Protein AF-A0A2R7MCJ6-F1 (afdb_monomer_lite)

Sequence (153 aa):
MKRLNHRNILYGIASLTLVSCAVPKVTELKKAQELPEEIIKADKNKSPDEFQQINLKAYFTDPNLLELFDKVVQANPDFQIAQQRVEIANSFLQRSKMDLLPSLEVGVEASGNRYGKYTMEGVGNYDTNLSPNITENQKINRDFTPNYWVGAR

Foldseek 3Di:
DPDDDVVVVVVVVVVVVVPPDDDPDPDPDPPDDDDPPPPDPPVPPDDPPPPPDDDPVVVDPDPVVVVVVVVCVVPPVVVVVVVVVVVVVVVVVVVVVCVPDDDKAWDKDKDKDADDCPDPVNVVLVVVQVDPPDDPVPRDDHGMGMDIDTDMD

Structure (mmCIF, N/CA/C/O backbone):
data_AF-A0A2R7MCJ6-F1
#
_entry.id   AF-A0A2R7MCJ6-F1
#
loop_
_atom_site.group_PDB
_atom_site.id
_atom_site.type_symbol
_atom_site.label_atom_id
_atom_site.label_alt_id
_atom_site.label_comp_id
_atom_site.label_asym_id
_atom_site.label_entity_id
_atom_site.label_seq_id
_atom_site.pdbx_PDB_ins_code
_atom_site.Cartn_x
_atom_site.Cartn_y
_atom_site.Cartn_z
_atom_site.occupancy
_atom_site.B_iso_or_equiv
_atom_site.auth_seq_id
_atom_site.auth_comp_id
_atom_site.auth_asym_id
_atom_site.auth_atom_id
_atom_site.pdbx_PDB_model_num
ATOM 1 N N . MET A 1 1 ? 37.239 -23.305 -22.177 1.00 46.19 1 MET A N 1
ATOM 2 C CA . MET A 1 1 ? 36.039 -22.844 -21.443 1.00 46.19 1 MET A CA 1
ATOM 3 C C . MET A 1 1 ? 35.765 -23.819 -20.301 1.00 46.19 1 MET A C 1
ATOM 5 O O . MET A 1 1 ? 35.375 -24.950 -20.566 1.00 46.19 1 MET A O 1
ATOM 9 N N . LYS A 1 2 ? 36.097 -23.455 -19.051 1.00 52.88 2 LYS A N 1
ATOM 10 C CA . LYS A 1 2 ? 35.897 -24.333 -17.881 1.00 52.88 2 LYS A CA 1
ATOM 11 C C . LYS A 1 2 ? 34.391 -24.493 -17.647 1.00 52.88 2 LYS A C 1
ATOM 13 O O . LYS A 1 2 ? 33.700 -23.494 -17.479 1.00 52.88 2 LYS A O 1
ATOM 18 N N . ARG A 1 3 ? 33.895 -25.735 -17.681 1.00 55.94 3 ARG A N 1
ATOM 19 C CA . ARG A 1 3 ? 32.492 -26.068 -17.395 1.00 55.94 3 ARG A CA 1
ATOM 20 C C . ARG A 1 3 ? 32.178 -25.625 -15.969 1.00 55.94 3 ARG A C 1
ATOM 22 O O . ARG A 1 3 ? 32.756 -26.143 -15.016 1.00 55.94 3 ARG A O 1
ATOM 29 N N . LEU A 1 4 ? 31.326 -24.618 -15.842 1.00 62.06 4 LEU A N 1
ATOM 30 C CA . LEU A 1 4 ? 30.935 -24.057 -14.561 1.00 62.06 4 LEU A CA 1
ATOM 31 C C . LEU A 1 4 ? 29.973 -25.047 -13.887 1.00 62.06 4 LEU A C 1
ATOM 33 O O . LEU A 1 4 ? 28.892 -25.319 -14.400 1.00 62.06 4 LEU A O 1
ATOM 37 N N . ASN A 1 5 ? 30.393 -25.649 -12.773 1.00 70.94 5 ASN A N 1
ATOM 38 C CA . ASN A 1 5 ? 29.605 -26.661 -12.069 1.00 70.94 5 ASN A CA 1
ATOM 39 C C . ASN A 1 5 ? 28.404 -25.997 -11.372 1.00 70.94 5 ASN A C 1
ATOM 41 O O . ASN A 1 5 ? 28.521 -25.530 -10.239 1.00 70.94 5 ASN A O 1
ATOM 45 N N . HIS A 1 6 ? 27.242 -25.987 -12.032 1.00 76.12 6 HIS A N 1
ATOM 46 C CA . HIS A 1 6 ? 25.985 -25.412 -11.524 1.00 76.12 6 HIS A CA 1
ATOM 47 C C . HIS A 1 6 ? 25.604 -25.904 -10.120 1.00 76.12 6 HIS A C 1
ATOM 49 O O . HIS A 1 6 ? 25.033 -25.157 -9.330 1.00 76.12 6 HIS A O 1
ATOM 55 N N . ARG A 1 7 ? 26.003 -27.132 -9.771 1.00 75.38 7 ARG A N 1
ATOM 56 C CA . ARG A 1 7 ? 25.802 -27.713 -8.441 1.00 75.38 7 ARG A CA 1
ATOM 57 C C . ARG A 1 7 ? 26.527 -26.931 -7.335 1.00 75.38 7 ARG A C 1
ATOM 59 O O . ARG A 1 7 ? 25.962 -26.715 -6.274 1.00 75.38 7 ARG A O 1
ATOM 66 N N . ASN A 1 8 ? 27.737 -26.438 -7.602 1.00 77.94 8 ASN A N 1
ATOM 67 C CA . ASN A 1 8 ? 28.513 -25.656 -6.634 1.00 77.94 8 ASN A CA 1
ATOM 68 C C . ASN A 1 8 ? 27.971 -24.224 -6.488 1.00 77.94 8 ASN A C 1
ATOM 70 O O . ASN A 1 8 ? 28.065 -23.643 -5.413 1.00 77.94 8 ASN A O 1
ATOM 74 N N . ILE A 1 9 ? 27.363 -23.677 -7.547 1.00 81.00 9 ILE A N 1
ATOM 75 C CA . ILE A 1 9 ? 26.685 -22.371 -7.512 1.00 81.00 9 ILE A CA 1
ATOM 76 C C . ILE A 1 9 ? 25.406 -22.457 -6.678 1.00 81.00 9 ILE A C 1
ATOM 78 O O . ILE A 1 9 ? 25.176 -21.599 -5.832 1.00 81.00 9 ILE A O 1
ATOM 82 N N . LEU A 1 10 ? 24.616 -23.520 -6.860 1.00 81.06 10 LEU A N 1
ATOM 83 C CA . LEU A 1 10 ? 23.423 -23.789 -6.051 1.00 81.06 10 LEU A CA 1
ATOM 84 C C . LEU A 1 10 ? 23.751 -23.889 -4.556 1.00 81.06 10 LEU A C 1
ATOM 86 O O . LEU A 1 10 ? 23.068 -23.272 -3.741 1.00 81.06 10 LEU A O 1
ATOM 90 N N . TYR A 1 11 ? 24.828 -24.594 -4.192 1.00 83.94 11 TYR A N 1
ATOM 91 C CA . TYR A 1 11 ? 25.283 -24.650 -2.799 1.00 83.94 11 TYR A CA 1
ATOM 92 C C . TYR A 1 11 ? 25.781 -23.292 -2.279 1.00 83.94 11 TYR A C 1
ATOM 94 O O . TYR A 1 11 ? 25.524 -22.954 -1.125 1.00 83.94 11 TYR A O 1
ATOM 102 N N . GLY A 1 12 ? 26.432 -22.488 -3.125 1.00 83.50 12 GLY A N 1
ATOM 103 C CA . GLY A 1 12 ? 26.842 -21.124 -2.782 1.00 83.50 12 GLY A CA 1
ATOM 104 C C . GLY A 1 12 ? 25.652 -20.212 -2.466 1.00 83.50 12 GLY A C 1
ATOM 105 O O . GLY A 1 12 ? 25.641 -19.568 -1.418 1.00 83.50 12 GLY A O 1
ATOM 106 N N . ILE A 1 13 ? 24.619 -20.219 -3.315 1.00 79.94 13 ILE A N 1
ATOM 107 C CA . ILE A 1 13 ? 23.389 -19.431 -3.123 1.00 79.94 13 ILE A CA 1
ATOM 108 C C . ILE A 1 13 ? 22.657 -19.858 -1.843 1.00 79.94 13 ILE A C 1
ATOM 110 O O . ILE A 1 13 ? 22.286 -19.002 -1.044 1.00 79.94 13 ILE A O 1
ATOM 114 N N . ALA A 1 14 ? 22.528 -21.166 -1.597 1.00 79.31 14 ALA A N 1
ATOM 115 C CA . ALA A 1 14 ? 21.901 -21.694 -0.382 1.00 79.31 14 ALA A CA 1
ATOM 116 C C . ALA A 1 14 ? 22.659 -21.312 0.906 1.00 79.31 14 ALA A C 1
ATOM 118 O O . ALA A 1 14 ? 22.048 -21.097 1.951 1.00 79.31 14 ALA A O 1
ATOM 119 N N . SER A 1 15 ? 23.991 -21.197 0.844 1.00 76.94 15 SER A N 1
ATOM 120 C CA . SER A 1 15 ? 24.794 -20.752 1.991 1.00 76.94 15 SER A CA 1
ATOM 121 C C . SER A 1 15 ? 24.629 -19.254 2.285 1.00 76.94 15 SER A C 1
ATOM 123 O O . SER A 1 15 ? 24.600 -18.857 3.448 1.00 76.94 15 SER A O 1
ATOM 125 N N . LEU A 1 16 ? 24.445 -18.425 1.250 1.00 72.25 16 LEU A N 1
ATOM 126 C CA . LEU A 1 16 ? 24.307 -16.972 1.387 1.00 72.25 16 LEU A CA 1
ATOM 127 C C . LEU A 1 16 ? 22.945 -16.563 1.976 1.00 72.25 16 LEU A C 1
ATOM 129 O O . LEU A 1 16 ? 22.861 -15.580 2.710 1.00 72.25 16 LEU A O 1
ATOM 133 N N . THR A 1 17 ? 21.893 -17.355 1.739 1.00 69.62 17 THR A N 1
ATOM 134 C CA . THR A 1 17 ? 20.560 -17.142 2.334 1.00 69.62 17 THR A CA 1
ATOM 135 C C . THR A 1 17 ? 20.502 -17.399 3.842 1.00 69.62 17 THR A C 1
ATOM 137 O O . THR A 1 17 ? 19.565 -16.952 4.495 1.00 69.62 17 THR A O 1
ATOM 140 N N . LEU A 1 18 ? 21.492 -18.086 4.424 1.00 65.50 18 LEU A N 1
ATOM 141 C CA . LEU A 1 18 ? 21.499 -18.415 5.857 1.00 65.50 18 LEU A CA 1
ATOM 142 C C . LEU A 1 18 ? 22.058 -17.290 6.749 1.00 65.50 18 LEU A C 1
ATOM 144 O O . LEU A 1 18 ? 21.922 -17.369 7.966 1.00 65.50 18 LEU A O 1
ATOM 148 N N . VAL A 1 19 ? 22.665 -16.240 6.176 1.00 63.75 19 VAL A N 1
ATOM 149 C CA . VAL A 1 19 ? 23.389 -15.200 6.943 1.00 63.75 19 VAL A CA 1
ATOM 150 C C . VAL A 1 19 ? 22.628 -13.867 7.047 1.00 63.75 19 VAL A C 1
ATOM 152 O O . VAL A 1 19 ? 22.966 -13.040 7.887 1.00 63.75 19 VAL A O 1
ATOM 155 N N . SER A 1 20 ? 21.562 -13.630 6.270 1.00 56.53 20 SER A N 1
ATOM 156 C CA . SER A 1 20 ? 20.889 -12.313 6.244 1.00 56.53 20 SER A CA 1
ATOM 157 C C . SER A 1 20 ? 19.784 -12.111 7.296 1.00 56.53 20 SER A C 1
ATOM 159 O O . SER A 1 20 ? 18.983 -11.182 7.175 1.00 56.53 20 SER A O 1
ATOM 161 N N . CYS A 1 21 ? 19.695 -12.962 8.320 1.00 69.56 21 CYS A N 1
ATOM 162 C CA . CYS A 1 21 ? 18.609 -12.896 9.298 1.00 69.56 21 CYS A CA 1
ATOM 163 C C . CYS A 1 21 ? 18.918 -11.870 10.405 1.00 69.56 21 CYS A C 1
ATOM 165 O O . CYS A 1 21 ? 19.447 -12.209 11.463 1.00 69.56 21 CYS A O 1
ATOM 167 N N . ALA A 1 22 ? 18.600 -10.598 10.160 1.00 68.69 22 ALA A N 1
ATOM 168 C CA . ALA A 1 22 ? 18.532 -9.591 11.214 1.00 68.69 22 ALA A CA 1
ATOM 169 C C . ALA A 1 22 ? 17.131 -9.622 11.844 1.00 68.69 22 ALA A C 1
ATOM 171 O O . ALA A 1 22 ? 16.138 -9.301 11.193 1.00 68.69 22 ALA A O 1
ATOM 172 N N . VAL A 1 23 ? 17.044 -10.024 13.113 1.00 70.50 23 VAL A N 1
ATOM 173 C CA . VAL A 1 23 ? 15.777 -10.052 13.856 1.00 70.50 23 VAL A CA 1
ATOM 174 C C . VAL A 1 23 ? 15.420 -8.622 14.282 1.00 70.50 23 VAL A C 1
ATOM 176 O O . VAL A 1 23 ? 16.273 -7.943 14.866 1.00 70.50 23 VAL A O 1
ATOM 179 N N . PRO A 1 24 ? 14.190 -8.138 14.024 1.00 68.75 24 PRO A N 1
ATOM 180 C CA . PRO A 1 24 ? 13.755 -6.843 14.527 1.00 68.75 24 PRO A CA 1
ATOM 181 C C . PRO A 1 24 ? 13.841 -6.843 16.056 1.00 68.75 24 PRO A C 1
ATOM 183 O O . PRO A 1 24 ? 13.246 -7.689 16.726 1.00 68.75 24 PRO A O 1
ATOM 186 N N . LYS A 1 25 ? 14.611 -5.906 16.620 1.00 71.81 25 LYS A N 1
ATOM 187 C CA . LYS A 1 25 ? 14.677 -5.720 18.072 1.00 71.81 25 LYS A CA 1
ATOM 188 C C . LYS A 1 25 ? 13.289 -5.322 18.559 1.00 71.81 25 LYS A C 1
ATOM 190 O O . LYS A 1 25 ? 12.754 -4.303 18.129 1.00 71.81 25 LYS A O 1
ATOM 195 N N . VAL A 1 26 ? 12.722 -6.139 19.441 1.00 67.00 26 VAL A N 1
ATOM 196 C CA . VAL A 1 26 ? 11.459 -5.848 20.118 1.00 67.00 26 VAL A CA 1
ATOM 197 C C . VAL A 1 26 ? 11.664 -4.558 20.904 1.00 67.00 26 VAL A C 1
ATOM 199 O O . VAL A 1 26 ? 12.445 -4.518 21.851 1.00 67.00 26 VAL A O 1
ATOM 202 N N . THR A 1 27 ? 11.024 -3.479 20.464 1.00 66.69 27 THR A N 1
ATOM 203 C CA . THR A 1 27 ? 10.960 -2.235 21.228 1.00 66.69 27 THR A CA 1
ATOM 204 C C . THR A 1 27 ? 10.269 -2.537 22.549 1.00 66.69 27 THR A C 1
ATOM 206 O O . THR A 1 27 ? 9.136 -3.023 22.535 1.00 66.69 27 THR A O 1
ATOM 209 N N . GLU A 1 28 ? 10.941 -2.276 23.672 1.00 73.12 28 GLU A N 1
ATOM 210 C CA . GLU A 1 28 ? 10.307 -2.321 24.988 1.00 73.12 28 GLU A CA 1
ATOM 211 C C . GLU A 1 28 ? 9.022 -1.492 24.936 1.00 73.12 28 GLU A C 1
ATOM 213 O O . GLU A 1 28 ? 9.025 -0.341 24.486 1.00 73.12 28 GLU A O 1
ATOM 218 N N . LEU A 1 29 ? 7.904 -2.102 25.340 1.00 71.25 29 LEU A N 1
ATOM 219 C CA . LEU A 1 29 ? 6.642 -1.391 25.498 1.00 71.25 29 LEU A CA 1
ATOM 220 C C . LEU A 1 29 ? 6.923 -0.171 26.371 1.00 71.25 29 LEU A C 1
ATOM 222 O O . LEU A 1 29 ? 7.462 -0.316 27.467 1.00 71.25 29 LEU A O 1
ATOM 226 N N . LYS A 1 30 ? 6.607 1.025 25.863 1.00 72.56 30 LYS A N 1
ATOM 227 C CA . LYS A 1 30 ? 6.848 2.290 26.559 1.00 72.56 30 LYS A CA 1
ATOM 228 C C . LYS A 1 30 ? 6.250 2.188 27.964 1.00 72.56 30 LYS A C 1
ATOM 230 O O . LYS A 1 30 ? 5.029 2.237 28.103 1.00 72.56 30 LYS A O 1
ATOM 235 N N . LYS A 1 31 ? 7.101 2.005 28.984 1.00 74.44 31 LYS A N 1
ATOM 236 C CA . LYS A 1 31 ? 6.668 1.901 30.380 1.00 74.44 31 LYS A CA 1
ATOM 237 C C . LYS A 1 31 ? 5.871 3.166 30.690 1.00 74.44 31 LYS A C 1
ATOM 239 O O . LYS A 1 31 ? 6.366 4.274 30.465 1.00 74.44 31 LYS A O 1
ATOM 244 N N . ALA A 1 32 ? 4.616 2.998 31.102 1.00 73.44 32 ALA A N 1
ATOM 245 C CA . ALA A 1 32 ? 3.768 4.124 31.458 1.00 73.44 32 ALA A CA 1
ATOM 246 C C . ALA A 1 32 ? 4.462 4.926 32.563 1.00 73.44 32 ALA A C 1
ATOM 248 O O . ALA A 1 32 ? 5.075 4.355 33.467 1.00 73.44 32 ALA A O 1
ATOM 249 N N . GLN A 1 33 ? 4.405 6.249 32.452 1.00 74.81 33 GLN A N 1
ATOM 250 C CA . GLN A 1 33 ? 4.944 7.122 33.480 1.00 74.81 33 GLN A CA 1
ATOM 251 C C . GLN A 1 33 ? 4.144 6.900 34.766 1.00 74.81 33 GLN A C 1
ATOM 253 O O . GLN A 1 33 ? 2.913 6.891 34.730 1.00 74.81 33 GLN A O 1
ATOM 258 N N . GLU A 1 34 ? 4.846 6.674 35.874 1.00 75.25 34 GLU A N 1
ATOM 259 C CA . GLU A 1 34 ? 4.222 6.431 37.172 1.00 75.25 34 GLU A CA 1
ATOM 260 C C . GLU A 1 34 ? 3.459 7.702 37.582 1.00 75.25 34 GLU A C 1
ATOM 262 O O . GLU A 1 34 ? 4.024 8.797 37.654 1.00 75.25 34 GLU A O 1
ATOM 267 N N . LEU A 1 35 ? 2.139 7.569 37.730 1.00 71.94 35 LEU A N 1
ATOM 268 C CA . LEU A 1 35 ? 1.265 8.651 38.175 1.00 71.94 35 LEU A CA 1
ATOM 269 C C . LEU A 1 35 ? 1.523 8.918 39.668 1.00 71.94 35 LEU A C 1
ATOM 271 O O . LEU A 1 35 ? 1.776 7.968 40.409 1.00 71.94 35 LEU A O 1
ATOM 275 N N . PRO A 1 36 ? 1.430 10.173 40.140 1.00 75.38 36 PRO A N 1
ATOM 276 C CA . PRO A 1 36 ? 1.543 10.474 41.563 1.00 75.38 36 PRO A CA 1
ATOM 277 C C . PRO A 1 36 ? 0.480 9.722 42.376 1.00 75.38 36 PRO A C 1
ATOM 279 O O . PRO A 1 36 ? -0.711 9.809 42.070 1.00 75.38 36 PRO A O 1
ATOM 282 N N . GLU A 1 37 ? 0.904 9.033 43.438 1.00 65.25 37 GLU A N 1
ATOM 283 C CA . GLU A 1 37 ? 0.039 8.200 44.292 1.00 65.25 37 GLU A CA 1
ATOM 284 C C . GLU A 1 37 ? -1.077 8.993 45.005 1.00 65.25 37 GLU A C 1
ATOM 286 O O . GLU A 1 37 ? -2.066 8.419 45.452 1.00 65.25 37 GLU A O 1
ATOM 291 N N . GLU A 1 38 ? -0.960 10.322 45.095 1.00 64.50 38 GLU A N 1
ATOM 292 C CA . GLU A 1 38 ? -1.875 11.171 45.870 1.00 64.50 38 GLU A CA 1
ATOM 293 C C . GLU A 1 38 ? -3.158 11.610 45.143 1.00 64.50 38 GLU A C 1
ATOM 295 O O . GLU A 1 38 ? -4.090 12.079 45.799 1.00 64.50 38 GLU A O 1
ATOM 300 N N . ILE A 1 39 ? -3.256 11.481 43.813 1.00 59.44 39 ILE A N 1
ATOM 301 C CA . ILE A 1 39 ? -4.377 12.083 43.057 1.00 59.44 39 ILE A CA 1
ATOM 302 C C . ILE A 1 39 ? -5.672 11.263 43.188 1.00 59.44 39 ILE A C 1
ATOM 304 O O . ILE A 1 39 ? -6.773 11.793 43.037 1.00 59.44 39 ILE A O 1
ATOM 308 N N . ILE A 1 40 ? -5.569 9.982 43.543 1.00 56.97 40 ILE A N 1
ATOM 309 C CA . ILE A 1 40 ? -6.720 9.116 43.781 1.00 56.97 40 ILE A CA 1
ATOM 310 C C . ILE A 1 40 ? -6.539 8.537 45.179 1.00 56.97 40 ILE A C 1
ATOM 312 O O . ILE A 1 40 ? -5.705 7.662 45.385 1.00 56.97 40 ILE A O 1
ATOM 316 N N . LYS A 1 41 ? -7.350 8.978 46.151 1.00 57.28 41 LYS A N 1
ATOM 317 C CA . LYS A 1 41 ? -7.621 8.173 47.354 1.00 57.28 41 LYS A CA 1
ATOM 318 C C . LYS A 1 41 ? -8.393 6.932 46.903 1.00 57.28 41 LYS A C 1
ATOM 320 O O . LYS A 1 41 ? -9.601 6.840 47.093 1.00 57.28 41 LYS A O 1
ATOM 325 N N . ALA A 1 42 ? -7.706 6.033 46.207 1.00 53.72 42 ALA A N 1
ATOM 326 C CA . ALA A 1 42 ? -8.228 4.742 45.836 1.00 53.72 42 ALA A CA 1
ATOM 327 C C . ALA A 1 42 ? -8.469 4.007 47.148 1.00 53.72 42 ALA A C 1
ATOM 329 O O . ALA A 1 42 ? -7.595 3.943 48.017 1.00 53.72 42 ALA A O 1
ATOM 330 N N . ASP A 1 43 ? -9.697 3.537 47.316 1.00 56.72 43 ASP A N 1
ATOM 331 C CA . ASP A 1 43 ? -10.059 2.656 48.408 1.00 56.72 43 ASP A CA 1
ATOM 332 C C . ASP A 1 43 ? -9.031 1.515 48.433 1.00 56.72 43 ASP A C 1
ATOM 334 O O . ASP A 1 43 ? -8.903 0.780 47.452 1.00 56.72 43 ASP A O 1
ATOM 338 N N . LYS A 1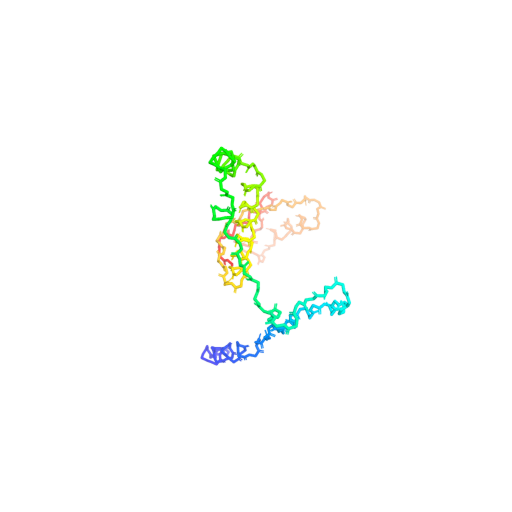 44 ? -8.243 1.400 49.512 1.00 56.62 44 LYS A N 1
ATOM 339 C CA . LYS A 1 44 ? -7.093 0.472 49.607 1.00 56.62 44 LYS A CA 1
ATOM 340 C C . LYS A 1 44 ? -7.489 -1.005 49.443 1.00 56.62 44 LYS A C 1
ATOM 342 O O . LYS A 1 44 ? -6.624 -1.871 49.384 1.00 56.62 44 LYS A O 1
ATOM 347 N N . ASN A 1 45 ? -8.792 -1.270 49.380 1.00 56.69 45 ASN A N 1
ATOM 348 C CA . ASN A 1 45 ? -9.410 -2.577 49.222 1.00 56.69 45 ASN A CA 1
ATOM 349 C C . ASN A 1 45 ? -9.758 -2.933 47.763 1.00 56.69 45 ASN A C 1
ATOM 351 O O . ASN A 1 45 ? -10.220 -4.046 47.527 1.00 56.69 45 ASN A O 1
ATOM 355 N N . LYS A 1 46 ? -9.568 -2.029 46.788 1.00 53.94 46 LYS A N 1
ATOM 356 C CA . LYS A 1 46 ? -9.776 -2.311 45.358 1.00 53.94 46 LYS A CA 1
ATOM 357 C C . LYS A 1 46 ? -8.438 -2.396 44.631 1.00 53.94 46 LYS A C 1
ATOM 359 O O . LYS A 1 46 ? -7.679 -1.430 44.601 1.00 53.94 46 LYS A O 1
ATOM 364 N N . SER A 1 47 ? -8.160 -3.558 44.045 1.00 54.44 47 SER A N 1
ATOM 365 C CA . SER A 1 47 ? -6.977 -3.773 43.214 1.00 54.44 47 SER A CA 1
ATOM 366 C C . SER A 1 47 ? -6.953 -2.776 42.042 1.00 54.44 47 SER A C 1
ATOM 368 O O . SER A 1 47 ? -7.984 -2.607 41.386 1.00 54.44 47 SER A O 1
ATOM 370 N N . PRO A 1 48 ? -5.801 -2.153 41.724 1.00 55.78 48 PRO A N 1
ATOM 371 C CA . PRO A 1 48 ? -5.661 -1.237 40.584 1.00 55.78 48 PRO A CA 1
ATOM 372 C C . PRO A 1 48 ? -6.024 -1.860 39.225 1.00 55.78 48 PRO A C 1
ATOM 374 O O . PRO A 1 48 ? -6.334 -1.135 38.284 1.00 55.78 48 PRO A O 1
ATOM 377 N N . ASP A 1 49 ? -6.009 -3.193 39.137 1.00 56.06 49 ASP A N 1
ATOM 378 C CA . ASP A 1 49 ? -6.287 -3.957 37.917 1.00 56.06 49 ASP A CA 1
ATOM 379 C C . ASP A 1 49 ? -7.783 -4.154 37.610 1.00 56.06 49 ASP A C 1
ATOM 381 O O . ASP A 1 49 ? -8.131 -4.619 36.525 1.00 56.06 49 ASP A O 1
ATOM 385 N N . GLU A 1 50 ? -8.701 -3.785 38.509 1.00 60.41 50 GLU A N 1
ATOM 386 C CA . GLU A 1 50 ? -10.141 -3.876 38.234 1.00 60.41 50 GLU A CA 1
ATOM 387 C C . GLU A 1 50 ? -10.661 -2.631 37.502 1.00 60.41 50 GLU A C 1
ATOM 389 O O . GLU A 1 50 ? -11.507 -1.881 37.999 1.00 60.41 50 GLU A O 1
ATOM 394 N N . PHE A 1 51 ? -10.204 -2.420 36.266 1.00 65.19 51 PHE A N 1
ATOM 395 C CA . PHE A 1 51 ? -10.960 -1.586 35.335 1.00 65.19 51 PHE A CA 1
ATOM 396 C C . PHE A 1 51 ? -12.220 -2.351 34.913 1.00 65.19 51 PHE A C 1
ATOM 398 O O . PHE A 1 51 ? -12.213 -3.144 33.971 1.00 65.19 51 PHE A O 1
ATOM 405 N N . GLN A 1 52 ? -13.320 -2.149 35.637 1.00 70.56 52 GLN A N 1
ATOM 406 C CA . GLN A 1 52 ? -14.612 -2.707 35.247 1.00 70.56 52 GLN A CA 1
ATOM 407 C C . GLN A 1 52 ? -15.128 -1.943 34.027 1.00 70.56 52 GLN A C 1
ATOM 409 O O . GLN A 1 52 ? -15.519 -0.780 34.122 1.00 70.56 52 GLN A O 1
ATOM 414 N N . GLN A 1 53 ? -15.118 -2.602 32.866 1.00 73.44 53 GLN A N 1
ATOM 415 C CA . GLN A 1 53 ? -15.688 -2.055 31.641 1.00 73.44 53 GLN A CA 1
ATOM 416 C C . GLN A 1 53 ? -17.177 -1.761 31.867 1.00 73.44 53 GLN A C 1
ATOM 418 O O . GLN A 1 53 ? -17.997 -2.670 32.000 1.00 73.44 53 GLN A O 1
ATOM 423 N N . ILE A 1 54 ? -17.529 -0.477 31.920 1.00 81.75 54 ILE A N 1
ATOM 424 C CA . ILE A 1 54 ? -18.912 -0.048 32.109 1.00 81.75 54 ILE A CA 1
ATOM 425 C C . ILE A 1 54 ? -19.686 -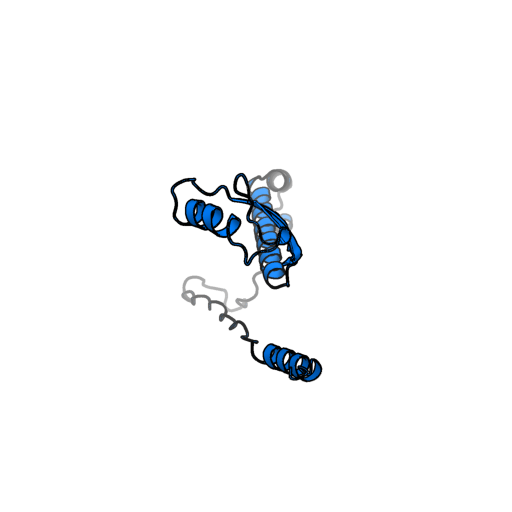0.351 30.827 1.00 81.75 54 ILE A C 1
ATOM 427 O O . ILE A 1 54 ? -19.390 0.184 29.757 1.00 81.75 54 ILE A O 1
ATOM 431 N N . ASN A 1 55 ? -20.714 -1.191 30.934 1.00 83.31 55 ASN A N 1
ATOM 432 C CA . ASN A 1 55 ? -21.697 -1.330 29.872 1.00 83.31 55 ASN A CA 1
ATOM 433 C C . ASN A 1 55 ? -22.669 -0.148 29.952 1.00 83.31 55 ASN A C 1
ATOM 435 O O . ASN A 1 55 ? -23.517 -0.100 30.840 1.00 83.31 55 ASN A O 1
ATOM 439 N N . LEU A 1 56 ? -22.560 0.798 29.015 1.00 82.69 56 LEU A N 1
ATOM 440 C CA . LEU A 1 56 ? -23.393 2.005 28.996 1.00 82.69 56 LEU A CA 1
ATOM 441 C C . LEU A 1 56 ? -24.895 1.688 28.957 1.00 82.69 56 LEU A C 1
ATOM 443 O O . LEU A 1 56 ? -25.671 2.383 29.606 1.00 82.69 56 LEU A O 1
ATOM 447 N N . LYS A 1 57 ? -25.302 0.603 28.280 1.00 84.12 57 LYS A N 1
ATOM 448 C CA . LYS A 1 57 ? -26.710 0.175 28.233 1.00 84.12 57 LYS A CA 1
ATOM 449 C C . LYS A 1 57 ? -27.214 -0.366 29.573 1.00 84.12 57 LYS A C 1
ATOM 451 O O . LYS A 1 57 ? -28.403 -0.289 29.837 1.00 84.12 57 LYS A O 1
ATOM 456 N N . ALA A 1 58 ? -26.324 -0.911 30.403 1.00 85.25 58 ALA A N 1
ATOM 457 C CA . ALA A 1 58 ? -26.651 -1.361 31.758 1.00 85.25 58 ALA A CA 1
ATOM 458 C C . ALA A 1 58 ? -26.510 -0.242 32.805 1.00 85.25 58 ALA A C 1
ATOM 460 O O . ALA A 1 58 ? -27.033 -0.363 33.909 1.00 85.25 58 ALA A O 1
ATOM 461 N N . TYR A 1 59 ? -25.785 0.828 32.472 1.00 88.31 59 TYR A N 1
ATOM 462 C CA . TYR A 1 59 ? -25.531 1.956 33.363 1.00 88.31 59 TYR A CA 1
ATOM 463 C C . TYR A 1 59 ? -26.654 3.001 33.322 1.00 88.31 59 TYR A C 1
ATOM 465 O O . TYR A 1 59 ? -27.067 3.503 34.365 1.00 88.31 59 TYR A O 1
ATOM 473 N N . PHE A 1 60 ? -27.166 3.322 32.130 1.00 90.50 60 PHE A N 1
ATOM 474 C CA . PHE A 1 60 ? -28.268 4.270 31.975 1.00 90.50 60 PHE A CA 1
ATOM 475 C C . PHE A 1 60 ? -29.625 3.564 32.074 1.00 90.50 60 PHE A C 1
ATOM 477 O O . PHE A 1 60 ? -29.872 2.579 31.387 1.00 90.50 60 PHE A O 1
ATOM 484 N N . THR A 1 61 ? -30.518 4.093 32.911 1.00 91.62 61 THR A N 1
ATOM 485 C CA . THR A 1 61 ? -31.867 3.547 33.147 1.00 91.62 61 THR A CA 1
ATOM 486 C C . THR A 1 61 ? -32.967 4.241 32.339 1.00 91.62 61 THR A C 1
ATOM 488 O O . THR A 1 61 ? -34.084 3.731 32.282 1.00 91.62 61 THR A O 1
ATOM 491 N N . ASP A 1 62 ? -32.677 5.390 31.718 1.00 94.81 62 ASP A N 1
ATOM 492 C CA . ASP A 1 62 ? -33.648 6.157 30.931 1.00 94.81 62 ASP A CA 1
ATOM 493 C C . ASP A 1 62 ? -33.810 5.566 29.514 1.00 94.81 62 ASP A C 1
ATOM 495 O O . ASP A 1 62 ? -32.855 5.596 28.726 1.00 94.81 62 ASP A O 1
ATOM 499 N N . PRO A 1 63 ? -35.006 5.065 29.149 1.00 91.12 63 PRO A N 1
ATOM 500 C CA . PRO A 1 63 ? -35.247 4.488 27.830 1.00 91.12 63 PRO A CA 1
ATOM 501 C C . PRO A 1 63 ? -35.124 5.510 26.689 1.00 91.12 63 PRO A C 1
ATOM 503 O O . PRO A 1 63 ? -34.670 5.143 25.605 1.00 91.12 63 PRO A O 1
ATOM 506 N N . ASN A 1 64 ? -35.461 6.785 26.915 1.00 93.88 64 ASN A N 1
ATOM 507 C CA . ASN A 1 64 ? -35.366 7.818 25.877 1.00 93.88 64 ASN A CA 1
ATOM 508 C C . ASN A 1 64 ? -33.901 8.151 25.567 1.00 93.88 64 ASN A C 1
ATOM 510 O O . ASN A 1 64 ? -33.524 8.341 24.410 1.00 93.88 64 ASN A O 1
ATOM 514 N N . LEU A 1 65 ? -33.058 8.193 26.604 1.00 92.00 65 LEU A N 1
ATOM 515 C CA . LEU A 1 65 ? -31.622 8.421 26.458 1.00 92.00 65 LEU A CA 1
ATOM 516 C C . LEU A 1 65 ? -30.953 7.280 25.681 1.00 92.00 65 LEU A C 1
ATOM 518 O O . LEU A 1 65 ? -30.116 7.535 24.815 1.00 92.00 65 LEU A O 1
ATOM 522 N N . LEU A 1 66 ? -31.340 6.032 25.959 1.00 91.69 66 LEU A N 1
ATOM 523 C CA . LEU A 1 66 ? -30.835 4.862 25.238 1.00 91.69 66 LEU A CA 1
ATOM 524 C C . LEU A 1 66 ? -31.243 4.877 23.756 1.00 91.69 66 LEU A C 1
ATOM 526 O O . LEU A 1 66 ? -30.415 4.576 22.897 1.00 91.69 66 LEU A O 1
ATOM 530 N N . GLU A 1 67 ? -32.474 5.290 23.438 1.00 92.00 67 GLU A N 1
ATOM 531 C CA . GLU A 1 67 ? -32.928 5.432 22.048 1.00 92.00 67 GLU A CA 1
ATOM 532 C C . GLU A 1 67 ? -32.142 6.518 21.293 1.00 92.00 67 GLU A C 1
ATOM 534 O O . GLU A 1 67 ? -31.728 6.316 20.148 1.00 92.00 67 GLU A O 1
ATOM 539 N N . LEU A 1 68 ? -31.897 7.668 21.933 1.00 91.06 68 LEU A N 1
ATOM 540 C CA . LEU A 1 68 ? -31.068 8.731 21.359 1.00 91.06 68 LEU A CA 1
ATOM 541 C C . LEU A 1 68 ? -29.629 8.264 21.134 1.00 91.06 68 LEU A C 1
ATOM 543 O O . LEU A 1 68 ? -29.054 8.550 20.084 1.00 91.06 68 LEU A O 1
ATOM 547 N N . PHE A 1 69 ? -29.063 7.521 22.085 1.00 89.81 69 PHE A N 1
ATOM 548 C CA . PHE A 1 69 ? -27.725 6.956 21.958 1.00 89.81 69 PHE A CA 1
ATOM 549 C C . PHE A 1 69 ? -27.615 6.032 20.740 1.00 89.81 69 PHE A C 1
ATOM 551 O O . PHE A 1 69 ? -26.725 6.224 19.913 1.00 89.81 69 PHE A O 1
ATOM 558 N N . ASP A 1 70 ? -28.542 5.082 20.580 1.00 88.62 70 ASP A N 1
ATOM 559 C CA . ASP A 1 70 ? -28.524 4.152 19.446 1.00 88.62 70 ASP A CA 1
ATOM 560 C C . ASP A 1 70 ? -28.675 4.893 18.099 1.00 88.62 70 ASP A C 1
ATOM 562 O O . ASP A 1 70 ? -27.967 4.570 17.141 1.00 88.62 70 ASP A O 1
ATOM 566 N N . LYS A 1 71 ? -29.509 5.945 18.029 1.00 89.25 71 LYS A N 1
ATOM 567 C CA . LYS A 1 71 ? -29.636 6.794 16.826 1.00 89.25 71 LYS A CA 1
ATOM 568 C C . LYS A 1 71 ? -28.346 7.548 16.503 1.00 89.25 71 LYS A C 1
ATOM 570 O O . LYS A 1 71 ? -27.933 7.586 15.344 1.00 89.25 71 LYS A O 1
ATOM 575 N N . VAL A 1 72 ? -27.710 8.149 17.509 1.00 89.19 72 VAL A N 1
ATOM 576 C CA . VAL A 1 72 ? -26.489 8.944 17.317 1.00 89.19 72 VAL A CA 1
ATOM 577 C C . VAL A 1 72 ? -25.327 8.047 16.917 1.00 89.19 72 VAL A C 1
ATOM 579 O O . VAL A 1 72 ? -24.641 8.364 15.956 1.00 89.19 72 VAL A O 1
ATOM 582 N N . VAL A 1 73 ? -25.118 6.913 17.588 1.00 87.81 73 VAL A N 1
ATOM 583 C CA . VAL A 1 73 ? -23.983 6.020 17.303 1.00 87.81 73 VAL A CA 1
ATOM 584 C C . VAL A 1 73 ? -24.032 5.474 15.875 1.00 87.81 73 VAL A C 1
ATOM 586 O O . VAL A 1 73 ? -23.004 5.458 15.203 1.00 87.81 73 VAL A O 1
ATOM 589 N N . GLN A 1 74 ? -25.206 5.066 15.384 1.00 85.12 74 GLN A N 1
ATOM 590 C CA . GLN A 1 74 ? -25.336 4.515 14.029 1.00 85.12 74 GLN A CA 1
ATOM 591 C C . GLN A 1 74 ? -25.086 5.558 12.932 1.00 85.12 74 GLN A C 1
ATOM 593 O O . GLN A 1 74 ? -24.509 5.237 11.893 1.00 85.12 74 GLN A O 1
ATOM 598 N N . ALA A 1 75 ? -25.505 6.804 13.159 1.00 85.50 75 ALA A N 1
ATOM 599 C CA . ALA A 1 75 ? -25.395 7.881 12.182 1.00 85.50 75 ALA A CA 1
ATOM 600 C C . ALA A 1 75 ? -24.162 8.783 12.383 1.00 85.50 75 ALA A C 1
ATOM 602 O O . ALA A 1 75 ? -24.007 9.753 11.643 1.00 85.50 75 ALA A O 1
ATOM 603 N N . ASN A 1 76 ? -23.292 8.506 13.366 1.00 93.94 76 ASN A N 1
ATOM 604 C CA . ASN A 1 76 ? -22.170 9.390 13.678 1.00 93.94 76 ASN A CA 1
ATOM 605 C C . ASN A 1 76 ? -21.050 9.268 12.622 1.00 93.94 76 ASN A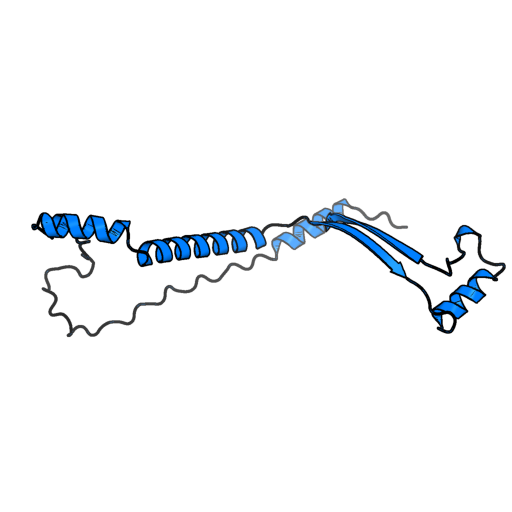 C 1
ATOM 607 O O . ASN A 1 76 ? -20.401 8.216 12.537 1.00 93.94 76 ASN A O 1
ATOM 611 N N . PRO A 1 77 ? -20.755 10.338 11.860 1.00 94.38 77 PRO A N 1
ATOM 612 C CA . PRO A 1 77 ? -19.678 10.325 10.877 1.00 94.38 77 PRO A CA 1
ATOM 613 C C . PRO A 1 77 ? -18.297 10.118 11.510 1.00 94.38 77 PRO A C 1
ATOM 615 O O . PRO A 1 77 ? -17.440 9.511 10.877 1.00 94.38 77 PRO A O 1
ATOM 618 N N . ASP A 1 78 ? -18.067 10.539 12.756 1.00 95.81 78 ASP A N 1
ATOM 619 C CA . ASP A 1 78 ? -16.776 10.349 13.426 1.00 95.81 78 ASP A CA 1
ATOM 620 C C . ASP A 1 78 ? -16.465 8.866 13.650 1.00 95.81 78 ASP A C 1
ATOM 622 O O . ASP A 1 78 ? -15.320 8.445 13.476 1.00 95.81 78 ASP A O 1
ATOM 626 N N . PHE A 1 79 ? -17.475 8.045 13.967 1.00 93.56 79 PHE A N 1
ATOM 627 C CA . PHE A 1 79 ? -17.289 6.595 14.082 1.00 93.56 79 PHE A CA 1
ATOM 628 C C . PHE A 1 79 ? -17.021 5.951 12.726 1.00 93.56 79 PHE A C 1
ATOM 630 O O . PHE A 1 79 ? -16.145 5.093 12.624 1.00 93.56 79 PHE A O 1
ATOM 637 N N . GLN A 1 80 ? -17.703 6.404 11.674 1.00 93.75 80 GLN A N 1
ATOM 638 C CA . GLN A 1 80 ? -17.432 5.938 10.315 1.00 93.75 80 GLN A CA 1
ATOM 639 C C . GLN A 1 80 ? -16.007 6.309 9.880 1.00 93.75 80 GLN A C 1
ATOM 641 O O . GLN A 1 80 ? -15.276 5.467 9.364 1.00 93.75 80 GLN A O 1
ATOM 646 N N . ILE A 1 81 ? -15.564 7.539 10.152 1.00 96.88 81 ILE A N 1
ATOM 647 C CA . ILE A 1 81 ? -14.196 7.996 9.881 1.00 96.88 81 ILE A CA 1
ATOM 648 C C . ILE A 1 81 ? -13.186 7.173 10.685 1.00 96.88 81 ILE A C 1
ATOM 650 O O . ILE A 1 81 ? -12.164 6.759 10.138 1.00 96.88 81 ILE A O 1
ATOM 654 N N . ALA A 1 82 ? -13.450 6.914 11.967 1.00 96.69 82 ALA A N 1
ATOM 655 C CA . ALA A 1 82 ? -12.583 6.091 12.803 1.00 96.69 82 ALA A CA 1
ATOM 656 C C . ALA A 1 82 ? -12.455 4.664 12.250 1.00 96.69 82 ALA A C 1
ATOM 658 O O . ALA A 1 82 ? -11.340 4.155 12.145 1.00 96.69 82 ALA A O 1
ATOM 659 N N . GLN A 1 83 ? -13.562 4.056 11.818 1.00 95.62 83 GLN A N 1
ATOM 660 C CA . GLN A 1 83 ? -13.549 2.748 11.166 1.00 95.62 83 GLN A CA 1
ATOM 661 C C . GLN A 1 83 ? -12.707 2.773 9.884 1.00 95.62 83 GLN A C 1
ATOM 663 O O . GLN A 1 83 ? -11.841 1.921 9.706 1.00 95.62 83 GLN A O 1
ATOM 668 N N . GLN A 1 84 ? -12.871 3.789 9.033 1.00 97.44 84 GLN A N 1
ATOM 669 C CA . GLN A 1 84 ? -12.061 3.922 7.818 1.00 97.44 84 GLN A CA 1
ATOM 670 C C . GLN A 1 84 ? -10.570 4.103 8.120 1.00 97.44 84 GLN A C 1
ATOM 672 O O . GLN A 1 84 ? -9.726 3.552 7.421 1.00 97.44 84 GLN A O 1
ATOM 677 N N . ARG A 1 85 ? -10.212 4.821 9.190 1.00 98.19 85 ARG A N 1
ATOM 678 C CA . ARG A 1 85 ? -8.811 4.936 9.630 1.00 98.19 85 ARG A CA 1
ATOM 679 C C . ARG A 1 85 ? -8.223 3.584 10.034 1.00 98.19 85 ARG A C 1
ATOM 681 O O . ARG A 1 85 ? -7.060 3.331 9.726 1.00 98.19 85 ARG A O 1
ATOM 688 N N . VAL A 1 86 ? -9.008 2.723 10.685 1.00 98.06 86 VAL A N 1
ATOM 689 C CA . VAL A 1 86 ? -8.591 1.349 11.011 1.00 98.06 86 VAL A CA 1
ATOM 690 C C . VAL A 1 86 ? -8.377 0.537 9.732 1.00 98.06 86 VAL A C 1
ATOM 692 O O . VAL A 1 86 ? -7.336 -0.100 9.594 1.00 98.06 86 VAL A O 1
ATOM 695 N N . GLU A 1 87 ? -9.287 0.619 8.760 1.00 98.19 87 GLU A N 1
ATOM 696 C CA . GLU A 1 87 ? -9.140 -0.089 7.479 1.00 98.19 87 GLU A CA 1
ATOM 697 C C . GLU A 1 87 ? -7.931 0.391 6.665 1.00 98.19 87 GLU A C 1
ATOM 699 O O . GLU A 1 87 ? -7.190 -0.412 6.089 1.00 98.19 87 GLU A O 1
ATOM 704 N N . ILE A 1 88 ? -7.665 1.698 6.669 1.00 98.44 88 ILE A N 1
ATOM 705 C CA . ILE A 1 88 ? -6.463 2.284 6.067 1.00 98.44 88 ILE A CA 1
ATOM 706 C C . ILE A 1 88 ? -5.207 1.730 6.750 1.00 98.44 88 ILE A C 1
ATOM 708 O O . ILE A 1 88 ? -4.284 1.286 6.067 1.00 98.44 88 ILE A O 1
ATOM 712 N N . ALA A 1 89 ? -5.168 1.705 8.086 1.00 98.19 89 ALA A N 1
ATOM 713 C CA . ALA A 1 89 ? -4.037 1.160 8.835 1.00 98.19 89 ALA A CA 1
ATOM 714 C C . ALA A 1 89 ? -3.819 -0.338 8.548 1.00 98.19 89 ALA A C 1
ATOM 716 O O . ALA A 1 89 ? -2.680 -0.764 8.344 1.00 98.19 89 ALA A O 1
ATOM 717 N N . ASN A 1 90 ? -4.897 -1.121 8.454 1.00 97.81 90 ASN A N 1
ATOM 718 C CA . ASN A 1 90 ? -4.848 -2.534 8.076 1.00 97.81 90 ASN A CA 1
ATOM 719 C C . ASN A 1 90 ? -4.306 -2.726 6.653 1.00 97.81 90 ASN A C 1
ATOM 721 O O . ASN A 1 90 ? -3.444 -3.578 6.432 1.00 97.81 90 ASN A O 1
ATOM 725 N N . SER A 1 91 ? -4.751 -1.900 5.705 1.00 97.81 91 SER A N 1
ATOM 726 C CA . SER A 1 91 ? -4.282 -1.926 4.316 1.00 97.81 91 SER A CA 1
ATOM 727 C C . SER A 1 91 ? -2.792 -1.588 4.214 1.00 97.81 91 SER A C 1
ATOM 729 O O . SER A 1 91 ? -2.048 -2.267 3.505 1.00 97.81 91 SER A O 1
ATOM 731 N N . PHE A 1 92 ? -2.322 -0.589 4.969 1.00 97.75 92 PHE A N 1
ATOM 732 C CA . PHE A 1 92 ? -0.894 -0.274 5.064 1.00 97.75 92 PHE A CA 1
ATOM 733 C C . PHE A 1 92 ? -0.094 -1.423 5.676 1.00 97.75 92 PHE A C 1
ATOM 735 O O . PHE A 1 92 ? 0.956 -1.780 5.147 1.00 97.75 92 PHE A O 1
ATOM 742 N N . LEU A 1 93 ? -0.593 -2.042 6.749 1.00 96.75 93 LEU A N 1
ATOM 743 C CA . LEU A 1 93 ? 0.056 -3.202 7.356 1.00 96.75 93 LEU A CA 1
ATOM 744 C C . LEU A 1 93 ? 0.157 -4.371 6.367 1.00 96.75 93 LEU A C 1
ATOM 746 O O . LEU A 1 93 ? 1.199 -5.020 6.289 1.00 96.75 93 LEU A O 1
ATOM 750 N N . GLN A 1 94 ? -0.906 -4.641 5.607 1.00 96.88 94 GLN A N 1
ATOM 751 C CA . GLN A 1 94 ? -0.908 -5.683 4.584 1.00 96.88 94 GLN A CA 1
ATOM 752 C C . GLN A 1 94 ? 0.088 -5.369 3.469 1.00 96.88 94 GLN A C 1
ATOM 754 O O . GLN A 1 94 ? 0.883 -6.238 3.122 1.00 96.88 94 GLN A O 1
ATOM 759 N N . ARG A 1 95 ? 0.101 -4.135 2.955 1.00 96.31 95 ARG A N 1
ATOM 760 C CA . ARG A 1 95 ? 1.078 -3.691 1.954 1.00 96.31 95 ARG A CA 1
ATOM 761 C C . ARG A 1 95 ? 2.510 -3.907 2.439 1.00 96.31 95 ARG A C 1
ATOM 763 O O . ARG A 1 95 ? 3.276 -4.574 1.759 1.00 96.31 95 ARG A O 1
ATOM 770 N N . SER A 1 96 ? 2.841 -3.434 3.639 1.00 95.06 96 SER A N 1
ATOM 771 C CA . SER A 1 96 ? 4.182 -3.592 4.213 1.00 95.06 96 SER A CA 1
ATOM 772 C C . SER A 1 96 ? 4.587 -5.058 4.381 1.00 95.06 96 SER A C 1
ATOM 774 O O . SER A 1 96 ? 5.758 -5.388 4.239 1.00 95.06 96 SER A O 1
ATOM 776 N N . LYS A 1 97 ? 3.636 -5.957 4.672 1.00 92.56 97 LYS A N 1
ATOM 777 C CA . LYS A 1 97 ? 3.896 -7.406 4.705 1.00 92.56 97 LYS A CA 1
ATOM 778 C C . LYS A 1 97 ? 4.153 -7.977 3.312 1.00 92.56 97 LYS A C 1
ATOM 780 O O . LYS A 1 97 ? 5.026 -8.824 3.167 1.00 92.56 97 LYS A O 1
ATOM 785 N N . MET A 1 98 ? 3.393 -7.537 2.310 1.00 94.50 98 MET A N 1
ATOM 786 C CA . MET A 1 98 ? 3.547 -7.994 0.927 1.00 94.50 98 MET A CA 1
ATOM 787 C C . MET A 1 98 ? 4.853 -7.501 0.299 1.00 94.50 98 MET A C 1
ATOM 789 O O . MET A 1 98 ? 5.459 -8.251 -0.455 1.00 94.50 98 MET A O 1
ATOM 793 N N . ASP A 1 99 ? 5.329 -6.309 0.665 1.00 92.38 99 ASP A N 1
ATOM 794 C CA . ASP A 1 99 ? 6.621 -5.769 0.213 1.00 92.38 99 ASP A CA 1
ATOM 795 C C . ASP A 1 99 ? 7.825 -6.617 0.687 1.00 92.38 99 ASP A C 1
ATOM 797 O O . ASP A 1 99 ? 8.921 -6.496 0.143 1.00 92.38 99 ASP A O 1
ATOM 801 N N . LEU A 1 100 ? 7.642 -7.497 1.682 1.00 90.19 100 LEU A N 1
ATOM 802 C CA . LEU A 1 100 ? 8.662 -8.465 2.115 1.00 90.19 100 LEU A CA 1
ATOM 803 C C . LEU A 1 100 ? 8.695 -9.737 1.253 1.00 90.19 100 LEU A C 1
ATOM 805 O O . LEU A 1 100 ? 9.600 -10.559 1.410 1.00 90.19 100 LEU A O 1
ATOM 809 N N . LEU A 1 101 ? 7.701 -9.941 0.388 1.00 92.62 101 LEU A N 1
ATOM 810 C CA . LEU A 1 101 ? 7.629 -11.084 -0.515 1.00 92.62 101 LEU A CA 1
ATOM 811 C C . LEU A 1 101 ? 8.293 -10.742 -1.859 1.00 92.62 101 LEU A C 1
ATOM 813 O O . LEU A 1 101 ? 8.296 -9.580 -2.267 1.00 92.62 101 LEU A O 1
ATOM 817 N N . PRO A 1 102 ? 8.844 -11.735 -2.581 1.00 90.12 102 PRO A N 1
ATOM 818 C CA . PRO A 1 102 ? 9.363 -11.505 -3.923 1.00 90.12 102 PRO A CA 1
ATOM 819 C C . PRO A 1 102 ? 8.238 -11.054 -4.863 1.00 90.12 102 PRO A C 1
ATOM 821 O O . PRO A 1 102 ? 7.163 -11.658 -4.896 1.00 90.12 102 PRO A O 1
ATOM 824 N N . SER A 1 103 ? 8.502 -10.010 -5.644 1.00 90.81 103 SER A N 1
ATOM 8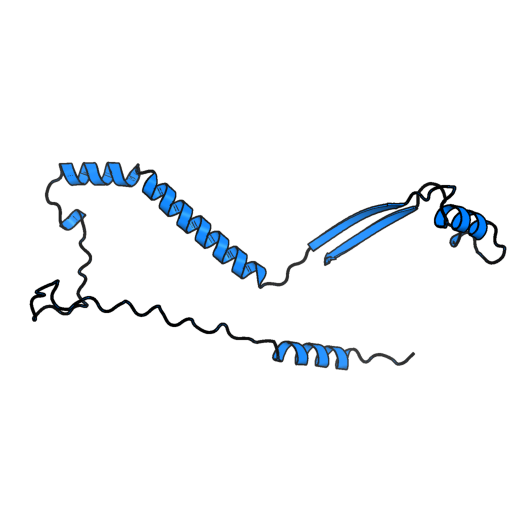25 C CA . SER A 1 103 ? 7.629 -9.542 -6.718 1.00 90.81 103 SER A CA 1
ATOM 826 C C . SER A 1 103 ? 8.090 -10.089 -8.072 1.00 90.81 103 SER A C 1
ATOM 828 O O . SER A 1 103 ? 9.246 -10.466 -8.249 1.00 90.81 103 SER A O 1
ATOM 830 N N . LEU A 1 104 ? 7.155 -10.165 -9.021 1.00 93.19 104 LEU A N 1
ATOM 831 C CA . LEU A 1 104 ? 7.423 -10.469 -10.423 1.00 93.19 104 LEU A CA 1
ATOM 832 C C . LEU A 1 104 ? 6.729 -9.405 -11.263 1.00 93.19 104 LEU A C 1
ATOM 834 O O . LEU A 1 104 ? 5.502 -9.295 -11.241 1.00 93.19 104 LEU A O 1
ATOM 838 N N . GLU A 1 105 ? 7.505 -8.637 -12.008 1.00 93.75 105 GLU A N 1
ATOM 839 C CA . GLU A 1 105 ? 7.013 -7.629 -12.930 1.00 93.75 105 GLU A CA 1
ATOM 840 C C . GLU A 1 105 ? 7.278 -8.089 -14.359 1.00 93.75 105 GLU A C 1
ATOM 842 O O . GLU A 1 105 ? 8.413 -8.364 -14.729 1.00 93.75 105 GLU A O 1
ATOM 847 N N . VAL A 1 106 ? 6.233 -8.175 -15.180 1.00 96.75 106 VAL A N 1
ATOM 848 C CA . VAL A 1 106 ? 6.350 -8.510 -16.604 1.00 96.75 106 VAL A CA 1
ATOM 849 C C . VAL A 1 106 ? 6.154 -7.237 -17.408 1.00 96.75 106 VAL A C 1
ATOM 851 O O . VAL A 1 106 ? 5.186 -6.511 -17.187 1.00 96.75 106 VAL A O 1
ATOM 854 N N . GLY A 1 107 ? 7.060 -6.973 -18.344 1.00 95.94 107 GLY A N 1
ATOM 855 C CA . GLY A 1 107 ? 7.056 -5.737 -19.106 1.00 95.94 107 GLY A CA 1
ATOM 856 C C . GLY A 1 107 ? 7.448 -5.918 -20.563 1.00 95.94 107 GLY A C 1
ATOM 857 O O . GLY A 1 107 ? 8.079 -6.898 -20.966 1.00 95.94 107 GLY A O 1
ATOM 858 N N . VAL A 1 108 ? 7.067 -4.914 -21.342 1.00 96.81 108 VAL A N 1
ATOM 859 C CA . VAL A 1 108 ? 7.521 -4.701 -22.711 1.00 96.81 108 VAL A CA 1
ATOM 860 C C . VAL A 1 108 ? 8.033 -3.269 -22.808 1.00 96.81 108 VAL A C 1
ATOM 862 O O . VAL A 1 108 ? 7.404 -2.348 -22.290 1.00 96.81 108 VAL A O 1
ATOM 865 N N . GLU A 1 109 ? 9.172 -3.072 -23.455 1.00 95.25 109 GLU A N 1
ATOM 866 C CA . GLU A 1 109 ? 9.744 -1.758 -23.725 1.00 95.25 109 GLU A CA 1
ATOM 867 C C . GLU A 1 109 ? 9.989 -1.630 -25.226 1.00 95.25 109 GLU A C 1
ATOM 869 O O . GLU A 1 109 ? 10.477 -2.552 -25.878 1.00 95.25 109 GLU A O 1
ATOM 874 N N . ALA A 1 110 ? 9.625 -0.479 -25.778 1.00 96.00 110 ALA A N 1
ATOM 875 C CA . ALA A 1 110 ? 9.895 -0.113 -27.154 1.00 96.00 110 ALA A CA 1
ATOM 876 C C . ALA A 1 110 ? 10.472 1.301 -27.152 1.00 96.00 110 ALA A C 1
ATOM 878 O O . ALA A 1 110 ? 9.805 2.255 -26.753 1.00 96.00 110 ALA A O 1
ATOM 879 N N . SER A 1 111 ? 11.713 1.433 -27.588 1.00 94.69 111 SER A N 1
ATOM 880 C CA . SER A 1 111 ? 12.411 2.703 -27.725 1.00 94.69 111 SER A CA 1
ATOM 881 C C . SER A 1 111 ? 13.106 2.761 -29.080 1.00 94.69 111 SER A C 1
ATOM 883 O O . SER A 1 111 ? 13.049 1.827 -29.878 1.00 94.69 111 SER A O 1
ATOM 885 N N . GLY A 1 112 ? 13.726 3.886 -29.405 1.00 93.69 112 GLY A N 1
ATOM 886 C CA . GLY A 1 112 ? 14.560 3.943 -30.588 1.00 93.69 112 GLY A CA 1
ATOM 887 C C . GLY A 1 112 ? 15.325 5.241 -30.698 1.00 93.69 112 GLY A C 1
ATOM 888 O O . GLY A 1 112 ? 14.907 6.279 -30.186 1.00 93.69 112 GLY A O 1
ATOM 889 N N . ASN A 1 113 ? 16.461 5.159 -31.378 1.00 91.88 113 ASN A N 1
ATOM 890 C CA . ASN A 1 113 ? 17.428 6.237 -31.461 1.00 91.88 113 ASN A CA 1
ATOM 891 C C . ASN A 1 113 ? 17.493 6.788 -32.881 1.00 91.88 113 ASN A C 1
ATOM 893 O O . ASN A 1 113 ? 17.585 6.039 -33.854 1.00 91.88 113 ASN A O 1
ATOM 897 N N . ARG A 1 114 ? 17.505 8.118 -32.985 1.00 91.75 114 ARG A N 1
ATOM 898 C CA . ARG A 1 114 ? 17.834 8.837 -34.214 1.00 91.75 114 ARG A CA 1
ATOM 899 C C . ARG A 1 114 ? 19.115 9.624 -33.995 1.00 91.75 114 ARG A C 1
ATOM 901 O O . ARG A 1 114 ? 19.139 10.582 -33.225 1.00 91.75 114 ARG A O 1
ATOM 908 N N . TYR A 1 115 ? 20.174 9.225 -34.687 1.00 90.69 115 TYR A N 1
ATOM 909 C CA . TYR A 1 115 ? 21.469 9.885 -34.585 1.00 90.69 115 TYR A CA 1
ATOM 910 C C . TYR A 1 115 ? 21.475 11.183 -35.400 1.00 90.69 115 TYR A C 1
ATOM 912 O O . TYR A 1 115 ? 20.979 11.239 -36.527 1.00 90.69 115 TYR A O 1
ATOM 920 N N . GLY A 1 116 ? 22.025 12.255 -34.829 1.00 91.94 116 GLY A N 1
ATOM 921 C CA . GLY A 1 116 ? 22.170 13.523 -35.538 1.00 91.94 116 GLY A CA 1
ATOM 922 C C . GLY A 1 116 ? 23.215 13.412 -36.648 1.00 91.94 116 GLY A C 1
ATOM 923 O O . GLY A 1 116 ? 24.311 12.921 -36.418 1.00 91.94 116 GLY A O 1
ATOM 924 N N . LYS A 1 117 ? 22.913 13.916 -37.849 1.00 90.62 117 LYS A N 1
ATOM 925 C CA . LYS A 1 117 ? 23.789 13.783 -39.033 1.00 90.62 117 LYS A CA 1
ATOM 926 C C . LYS A 1 117 ? 25.223 14.296 -38.822 1.00 90.62 117 LYS A C 1
ATOM 928 O O . LYS A 1 117 ? 26.146 13.773 -39.433 1.00 90.62 117 LYS A O 1
ATOM 933 N N . TYR A 1 118 ? 25.393 15.315 -37.981 1.00 93.06 118 TYR A N 1
ATOM 934 C CA . TYR A 1 118 ? 26.680 15.967 -37.712 1.00 93.06 118 TYR A CA 1
ATOM 935 C C . TYR A 1 118 ? 27.230 15.669 -36.311 1.00 93.06 118 TYR A C 1
ATOM 937 O O . TYR A 1 118 ? 28.145 16.350 -35.857 1.00 93.06 118 TYR A O 1
ATOM 945 N N . THR A 1 119 ? 26.662 14.698 -35.590 1.00 92.94 119 THR A N 1
ATOM 946 C CA . THR A 1 119 ? 27.229 14.253 -34.312 1.00 92.94 119 THR A CA 1
ATOM 947 C C . THR A 1 119 ? 28.291 13.189 -34.556 1.00 92.94 119 THR A C 1
ATOM 949 O O . THR A 1 119 ? 28.297 12.535 -35.600 1.00 92.94 119 THR A O 1
ATOM 952 N N . MET A 1 120 ? 29.175 12.992 -33.576 1.00 93.44 120 MET A N 1
ATOM 953 C CA . MET A 1 120 ? 30.209 11.953 -33.631 1.00 93.44 120 MET A CA 1
ATOM 954 C C . MET A 1 120 ? 29.619 10.570 -33.956 1.00 93.44 120 MET A C 1
ATOM 956 O O . MET A 1 120 ? 30.133 9.880 -34.828 1.00 93.44 120 MET A O 1
ATOM 960 N N . GLU A 1 121 ? 28.481 10.225 -33.348 1.00 91.44 121 GLU A N 1
ATOM 961 C CA . GLU A 1 121 ? 27.735 8.991 -33.631 1.00 91.44 121 GLU A CA 1
ATOM 962 C C . GLU A 1 121 ? 27.187 8.938 -35.067 1.00 91.44 121 GLU A C 1
ATOM 964 O O . GLU A 1 121 ? 27.300 7.921 -35.742 1.00 91.44 121 GLU A O 1
ATOM 969 N N . GLY A 1 122 ? 26.595 10.028 -35.572 1.00 92.12 122 GLY A N 1
ATOM 970 C CA . GLY A 1 122 ? 26.006 10.043 -36.914 1.00 92.12 122 GLY A CA 1
ATOM 971 C C . GLY A 1 122 ? 27.041 9.935 -38.033 1.00 92.12 122 GLY A C 1
ATOM 972 O O . GLY A 1 122 ? 26.838 9.170 -38.977 1.00 92.12 122 GLY A O 1
ATOM 973 N N . VAL A 1 123 ? 28.158 10.661 -37.915 1.00 92.94 123 VAL A N 1
ATOM 974 C CA . VAL A 1 123 ? 29.277 10.583 -38.871 1.00 92.94 123 VAL A CA 1
ATOM 975 C C . VAL A 1 123 ? 29.992 9.235 -38.745 1.00 92.94 123 VAL A C 1
ATOM 977 O O . VAL A 1 123 ? 30.233 8.580 -39.755 1.00 92.94 123 VAL A O 1
ATOM 980 N N . GLY A 1 124 ? 30.235 8.758 -37.520 1.00 92.69 124 GLY A N 1
ATOM 981 C CA . GLY A 1 124 ? 30.840 7.445 -37.279 1.00 92.69 124 GLY A CA 1
ATOM 982 C C . GLY A 1 124 ? 30.019 6.292 -37.863 1.00 92.69 124 GLY A C 1
ATOM 983 O O . GLY A 1 124 ? 30.567 5.430 -38.551 1.00 92.69 124 GLY A O 1
ATOM 984 N N . ASN A 1 125 ? 28.695 6.303 -37.675 1.00 92.75 125 ASN A N 1
ATOM 985 C CA . ASN A 1 125 ? 27.789 5.314 -38.269 1.00 92.75 125 ASN A CA 1
ATOM 986 C C . ASN A 1 125 ? 27.744 5.424 -39.803 1.00 92.75 125 ASN A C 1
ATOM 988 O O . ASN A 1 125 ? 27.616 4.412 -40.494 1.00 92.75 125 ASN A O 1
ATOM 992 N N . TYR A 1 126 ? 27.858 6.640 -40.353 1.00 91.62 126 TYR A N 1
ATOM 993 C CA . TYR A 1 126 ? 27.947 6.857 -41.797 1.00 91.62 126 TYR A CA 1
ATOM 994 C C . TYR A 1 126 ? 29.200 6.200 -42.387 1.00 91.62 126 TYR A C 1
ATOM 996 O O . TYR A 1 126 ? 29.067 5.419 -43.330 1.00 91.62 126 TYR A O 1
ATOM 1004 N N . ASP A 1 127 ? 30.374 6.479 -41.819 1.00 92.12 127 ASP 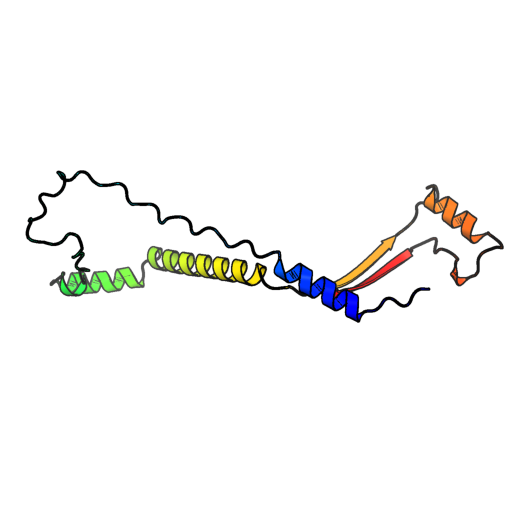A N 1
ATOM 1005 C CA . ASP A 1 127 ? 31.656 5.970 -42.316 1.00 92.12 127 ASP A CA 1
ATOM 1006 C C . ASP A 1 127 ? 31.806 4.463 -42.081 1.00 92.12 127 ASP A C 1
ATOM 1008 O O . ASP A 1 127 ? 32.286 3.743 -42.957 1.00 92.12 127 ASP A O 1
ATOM 1012 N N . THR A 1 128 ? 31.319 3.952 -40.944 1.00 91.31 128 THR A N 1
ATOM 1013 C CA . THR A 1 128 ? 31.336 2.511 -40.637 1.00 91.31 128 THR A CA 1
ATOM 1014 C C . THR A 1 128 ? 30.603 1.709 -41.712 1.00 91.31 128 THR A C 1
ATOM 1016 O O . THR A 1 128 ? 31.097 0.669 -42.146 1.00 91.31 128 THR A O 1
ATOM 1019 N N . ASN A 1 129 ? 29.480 2.226 -42.222 1.00 91.81 129 ASN A N 1
ATOM 1020 C CA . ASN A 1 129 ? 28.693 1.574 -43.270 1.00 91.81 129 ASN A CA 1
ATOM 1021 C C . ASN A 1 129 ? 29.391 1.497 -44.644 1.00 91.81 129 ASN A C 1
ATOM 1023 O O . ASN A 1 129 ? 28.925 0.752 -45.507 1.00 91.81 129 ASN A O 1
ATOM 1027 N N . LEU A 1 130 ? 30.471 2.258 -44.863 1.00 91.38 130 LEU A N 1
ATOM 1028 C CA . LEU A 1 130 ? 31.277 2.239 -46.093 1.00 91.38 130 LEU A CA 1
ATOM 1029 C C . LEU A 1 130 ? 32.479 1.285 -46.006 1.00 91.38 130 LEU A C 1
ATOM 1031 O O . LEU A 1 130 ? 33.185 1.089 -46.996 1.00 91.38 130 LEU A O 1
ATOM 1035 N N . SER A 1 131 ? 32.735 0.706 -44.831 1.00 91.31 131 SER A N 1
ATOM 1036 C CA . SER A 1 131 ? 33.890 -0.155 -44.601 1.00 91.31 131 SER A CA 1
ATOM 1037 C C . SER A 1 131 ? 33.771 -1.483 -45.363 1.00 91.31 131 SER A C 1
ATOM 1039 O O . SER A 1 131 ? 32.745 -2.157 -45.258 1.00 91.31 131 SER A O 1
ATOM 1041 N N . PRO A 1 132 ? 34.830 -1.939 -46.061 1.00 91.31 132 PRO A N 1
ATOM 1042 C CA . PRO A 1 132 ? 34.838 -3.251 -46.711 1.00 91.31 132 PRO A CA 1
ATOM 1043 C C . PRO A 1 132 ? 34.930 -4.422 -45.715 1.00 91.31 132 PRO A C 1
ATOM 1045 O O . PRO A 1 132 ? 34.800 -5.574 -46.117 1.00 91.31 132 PRO A O 1
ATOM 1048 N N . ASN A 1 133 ? 35.153 -4.148 -44.423 1.00 91.44 133 ASN A N 1
ATOM 1049 C CA . ASN A 1 133 ? 35.330 -5.167 -43.382 1.00 91.44 133 ASN A CA 1
ATOM 1050 C C . ASN A 1 133 ? 34.025 -5.568 -42.673 1.00 91.44 133 ASN A C 1
ATOM 1052 O O . ASN A 1 133 ? 34.072 -6.376 -41.744 1.00 91.44 133 ASN A O 1
ATOM 1056 N N . ILE A 1 134 ? 32.881 -4.998 -43.064 1.00 91.38 134 ILE A N 1
ATOM 1057 C CA . ILE A 1 134 ? 31.581 -5.313 -42.466 1.00 91.38 134 ILE A CA 1
ATOM 1058 C C . ILE A 1 134 ? 30.664 -6.033 -43.457 1.00 91.38 134 ILE A C 1
ATOM 1060 O O . ILE A 1 134 ? 30.690 -5.805 -44.663 1.00 91.38 134 ILE A O 1
ATOM 1064 N N . THR A 1 135 ? 29.827 -6.911 -42.922 1.00 91.06 135 THR A N 1
ATOM 1065 C CA . THR A 1 135 ? 28.765 -7.601 -43.661 1.00 91.06 135 THR A CA 1
ATOM 1066 C C . THR A 1 135 ? 27.484 -6.765 -43.691 1.00 91.06 135 THR A C 1
ATOM 1068 O O . THR A 1 135 ? 27.312 -5.849 -42.889 1.00 91.06 135 THR A O 1
ATOM 1071 N N . GLU A 1 136 ? 26.539 -7.100 -44.576 1.00 87.06 136 GLU A N 1
ATOM 1072 C CA . GLU A 1 136 ? 25.230 -6.422 -44.641 1.00 87.06 136 GLU A CA 1
ATOM 1073 C C . GLU A 1 136 ? 24.498 -6.409 -43.286 1.00 87.06 136 GLU A C 1
ATOM 1075 O O . GLU A 1 136 ? 23.884 -5.409 -42.926 1.00 87.06 136 GLU A O 1
ATOM 1080 N N . ASN A 1 137 ? 24.645 -7.467 -42.482 1.00 88.06 137 ASN A N 1
ATOM 1081 C CA . ASN A 1 137 ? 24.030 -7.574 -41.152 1.00 88.06 137 ASN A CA 1
ATOM 1082 C C . ASN A 1 137 ? 24.688 -6.676 -40.089 1.00 88.06 137 ASN A C 1
ATOM 1084 O O . ASN A 1 137 ? 24.150 -6.526 -38.996 1.00 88.06 137 ASN A O 1
ATOM 1088 N N . GLN A 1 138 ? 25.869 -6.125 -40.375 1.00 87.69 138 GLN A N 1
ATOM 1089 C CA . GLN A 1 138 ? 26.609 -5.229 -39.483 1.00 87.69 138 GLN A CA 1
ATOM 1090 C C . GLN A 1 138 ? 26.414 -3.752 -39.848 1.00 87.69 138 GLN A C 1
ATOM 1092 O O . GLN A 1 138 ? 26.935 -2.884 -39.149 1.00 87.69 138 GLN A O 1
ATOM 1097 N N . LYS A 1 139 ? 25.671 -3.451 -40.921 1.00 89.31 139 LYS A N 1
ATOM 1098 C CA . LYS A 1 139 ? 25.346 -2.073 -41.289 1.00 89.31 139 LYS A CA 1
ATOM 1099 C C . LYS A 1 139 ? 24.336 -1.483 -40.313 1.00 89.31 139 LYS A C 1
ATOM 1101 O O . LYS A 1 139 ? 23.321 -2.091 -39.980 1.00 89.31 139 LYS A O 1
ATOM 1106 N N . ILE A 1 140 ? 24.609 -0.261 -39.884 1.00 88.56 140 ILE A N 1
ATOM 1107 C CA . ILE A 1 140 ? 23.815 0.464 -38.897 1.00 88.56 140 ILE A CA 1
ATOM 1108 C C . ILE A 1 140 ? 22.723 1.259 -39.621 1.00 88.56 140 ILE A C 1
ATOM 1110 O O . ILE A 1 140 ? 23.006 1.974 -40.589 1.00 88.56 140 ILE A O 1
ATOM 1114 N N . ASN A 1 141 ? 21.473 1.168 -39.153 1.00 86.88 141 ASN A N 1
ATOM 1115 C CA . ASN A 1 141 ? 20.379 1.992 -39.671 1.00 86.88 141 ASN A CA 1
ATOM 1116 C C . ASN A 1 141 ? 20.641 3.474 -39.344 1.00 86.88 141 ASN A C 1
ATOM 1118 O O . ASN A 1 141 ? 20.947 3.822 -38.206 1.00 86.88 141 ASN A O 1
ATOM 1122 N N . ARG A 1 142 ? 20.543 4.352 -40.348 1.00 82.00 142 ARG A N 1
ATOM 1123 C CA . ARG A 1 142 ? 20.861 5.782 -40.206 1.00 82.00 142 ARG A CA 1
ATOM 1124 C C . ARG A 1 142 ? 19.650 6.670 -39.931 1.00 82.00 142 ARG A C 1
ATOM 1126 O O . ARG A 1 142 ? 19.841 7.810 -39.516 1.00 82.00 142 ARG A O 1
ATOM 1133 N N . ASP A 1 143 ? 18.438 6.164 -40.138 1.00 84.00 143 ASP A N 1
ATOM 1134 C CA . ASP A 1 143 ? 17.217 6.955 -39.968 1.00 84.00 143 ASP A CA 1
ATOM 1135 C C . ASP A 1 143 ? 16.616 6.762 -38.576 1.00 84.00 143 ASP A C 1
ATOM 1137 O O . ASP A 1 143 ? 16.404 7.730 -37.842 1.00 84.00 143 ASP A O 1
ATOM 1141 N N . PHE A 1 144 ? 16.369 5.509 -38.197 1.00 88.69 144 PHE A N 1
ATOM 1142 C CA . PHE A 1 144 ? 15.806 5.158 -36.899 1.00 88.69 144 PHE A CA 1
ATOM 1143 C C . PHE A 1 144 ? 16.256 3.760 -36.486 1.00 88.69 144 PHE A C 1
ATOM 1145 O O . PHE A 1 144 ? 16.016 2.788 -37.201 1.00 88.69 144 PHE A O 1
ATOM 1152 N N . THR A 1 145 ? 16.880 3.658 -35.317 1.00 91.00 145 THR A N 1
ATOM 1153 C CA . THR A 1 145 ? 17.319 2.386 -34.741 1.00 91.00 145 THR A CA 1
ATOM 1154 C C . THR A 1 145 ? 16.352 1.988 -33.630 1.00 91.00 145 THR A C 1
ATOM 1156 O O . THR A 1 145 ? 16.480 2.521 -32.525 1.00 91.00 145 THR A O 1
ATOM 1159 N N . PRO A 1 146 ? 15.374 1.101 -33.894 1.00 92.44 146 PRO A N 1
ATOM 1160 C CA . PRO A 1 146 ? 14.455 0.637 -32.867 1.00 92.44 146 PRO A CA 1
ATOM 1161 C C . PRO A 1 146 ? 15.165 -0.267 -31.857 1.00 92.44 146 PRO A C 1
ATOM 1163 O O . PRO A 1 146 ? 16.099 -0.994 -32.189 1.00 92.44 146 PRO A O 1
ATOM 1166 N N . ASN A 1 147 ? 14.665 -0.254 -30.632 1.00 92.56 147 ASN A N 1
ATOM 1167 C CA . ASN A 1 147 ? 15.043 -1.138 -29.549 1.00 92.56 147 ASN A CA 1
ATOM 1168 C C . ASN A 1 147 ? 13.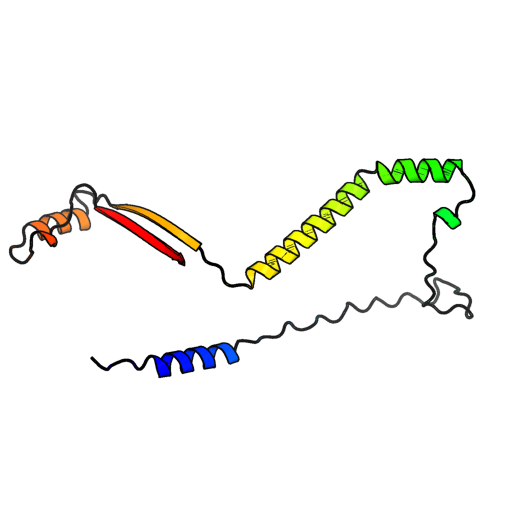758 -1.691 -28.923 1.00 92.56 147 ASN A C 1
ATOM 1170 O O . ASN A 1 147 ? 12.855 -0.931 -28.578 1.00 92.56 147 ASN A O 1
ATOM 1174 N N . TYR A 1 148 ? 13.669 -3.012 -28.806 1.00 95.19 148 TYR A N 1
ATOM 1175 C CA . TYR A 1 148 ? 12.528 -3.694 -28.213 1.00 95.19 148 TYR A CA 1
ATOM 1176 C C . TYR A 1 148 ? 13.023 -4.649 -27.137 1.00 95.19 148 TYR A C 1
ATOM 1178 O O . TYR A 1 148 ? 13.942 -5.434 -27.369 1.00 95.19 148 TYR A O 1
ATOM 1186 N N . TRP A 1 149 ? 12.377 -4.619 -25.981 1.00 94.38 149 TRP A N 1
ATOM 1187 C CA . TRP A 1 149 ? 12.622 -5.538 -24.885 1.00 94.38 149 TRP A CA 1
ATOM 1188 C C . TRP A 1 149 ? 11.301 -6.141 -24.426 1.00 94.38 149 TRP A C 1
ATOM 1190 O O . TRP A 1 149 ? 10.278 -5.468 -24.345 1.00 94.38 149 TRP A O 1
ATOM 1200 N N . VAL A 1 150 ? 11.324 -7.437 -24.143 1.00 96.81 150 VAL A N 1
ATOM 1201 C CA . VAL A 1 150 ? 10.216 -8.167 -23.532 1.00 96.81 150 VAL A CA 1
ATOM 1202 C C . VAL A 1 150 ? 10.838 -9.060 -22.479 1.00 96.81 150 VAL A C 1
ATOM 1204 O O . VAL A 1 150 ? 11.745 -9.837 -22.784 1.00 96.81 150 VAL A O 1
ATOM 1207 N N . GLY A 1 151 ? 10.372 -8.950 -21.244 1.00 94.56 151 GLY A N 1
ATOM 1208 C CA . GLY A 1 151 ? 10.946 -9.725 -20.161 1.00 94.56 151 GLY A CA 1
ATOM 1209 C C . GLY A 1 151 ? 10.172 -9.602 -18.865 1.00 94.56 151 GLY A C 1
ATOM 1210 O O . GLY A 1 151 ? 9.132 -8.949 -18.784 1.00 94.56 151 GLY A O 1
ATOM 1211 N N . ALA A 1 152 ? 10.703 -10.267 -17.848 1.00 94.62 152 ALA A N 1
ATOM 1212 C CA . ALA A 1 152 ? 10.212 -10.171 -16.489 1.00 94.62 152 ALA A CA 1
ATOM 1213 C C . ALA A 1 152 ? 11.380 -9.865 -15.546 1.00 94.62 152 ALA A C 1
ATOM 1215 O O . ALA A 1 152 ? 12.494 -10.340 -15.791 1.00 94.62 152 ALA A O 1
ATOM 1216 N N . ARG A 1 153 ? 11.138 -9.062 -14.510 1.00 82.50 153 ARG A N 1
ATOM 1217 C CA . ARG A 1 153 ? 12.117 -8.685 -13.485 1.00 82.50 153 ARG A CA 1
ATOM 1218 C C . ARG A 1 153 ? 11.519 -8.689 -12.087 1.00 82.50 153 ARG A C 1
ATOM 1220 O O . ARG A 1 153 ? 10.274 -8.659 -11.981 1.00 82.50 153 ARG A O 1
#

Radius of gyration: 35.87 Å; chains: 1; bounding box: 71×44×96 Å

pLDDT: mean 83.52, std 13.31, range [46.19, 98.44]

Secondary structure (DSSP, 8-state):
-----HHHHHHHHHHHTTS---PPP-PPP-PPPPPPTTS----TTS-TT------HHHH---HHHHHHHHHHHHH-HHHHHHHHHHHHHHHHHHHHHHTTSPP--EEEEEEEE---TTSHHHHHHHHHTT-TT--GGGPPPSS-EEEEEEEE-